Protein AF-A0AAV7W0P8-F1 (afdb_monomer_lite)

Radius of gyration: 26.3 Å; chains: 1; bounding box: 31×82×55 Å

Structure (mmCIF, N/CA/C/O backbone):
data_AF-A0AAV7W0P8-F1
#
_entry.id   AF-A0AAV7W0P8-F1
#
loop_
_atom_site.group_PDB
_atom_site.id
_atom_site.type_symbol
_atom_site.label_atom_id
_atom_site.label_alt_id
_atom_site.label_comp_id
_atom_site.label_asym_id
_atom_site.label_entity_id
_atom_site.label_seq_id
_atom_site.pdbx_PDB_ins_code
_atom_site.Cartn_x
_atom_site.Cartn_y
_atom_site.Cartn_z
_atom_site.occupancy
_atom_site.B_iso_or_equiv
_atom_site.auth_seq_id
_atom_site.auth_comp_id
_atom_site.auth_asym_id
_atom_site.auth_atom_id
_atom_site.pdbx_PDB_model_num
ATOM 1 N N . MET A 1 1 ? -4.890 2.851 -19.075 1.00 78.19 1 MET A N 1
ATOM 2 C CA . MET A 1 1 ? -5.983 2.727 -18.085 1.00 78.19 1 MET A CA 1
ATOM 3 C C . MET A 1 1 ? -5.581 1.864 -16.895 1.00 78.19 1 MET A C 1
ATOM 5 O O . MET A 1 1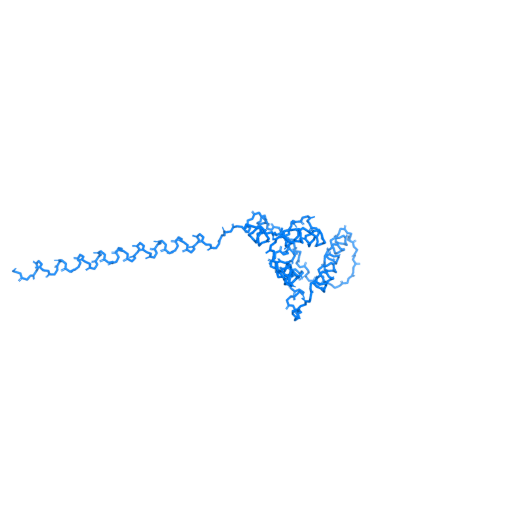 ? -5.712 2.313 -15.772 1.00 78.19 1 MET A O 1
ATOM 9 N N . GLU A 1 2 ? -5.009 0.682 -17.097 1.00 83.31 2 GLU A N 1
ATOM 10 C CA . GLU A 1 2 ? -4.645 -0.235 -15.999 1.00 83.31 2 GLU A CA 1
ATOM 11 C C . GLU A 1 2 ? -3.644 0.352 -14.990 1.00 83.31 2 GLU A C 1
ATOM 13 O O . GLU A 1 2 ? -3.855 0.232 -13.788 1.00 83.31 2 GLU A O 1
ATOM 18 N N . ARG A 1 3 ? -2.635 1.107 -15.452 1.00 90.56 3 ARG A N 1
ATOM 19 C CA . ARG A 1 3 ? -1.694 1.821 -14.561 1.00 90.56 3 ARG A CA 1
ATOM 20 C C . ARG A 1 3 ? -2.380 2.827 -13.635 1.00 90.56 3 ARG A C 1
ATOM 22 O O . ARG A 1 3 ? -1.935 3.020 -12.509 1.00 90.56 3 ARG A O 1
ATOM 29 N N . TYR A 1 4 ? -3.467 3.447 -14.097 1.00 89.56 4 TYR A N 1
ATOM 30 C CA . TYR A 1 4 ? -4.273 4.340 -13.266 1.00 89.56 4 TYR A CA 1
ATOM 31 C C . TYR A 1 4 ? -4.997 3.553 -12.167 1.00 89.56 4 TYR A C 1
ATOM 33 O O . TYR A 1 4 ? -4.961 3.958 -11.009 1.00 89.56 4 TYR A O 1
ATOM 41 N N . TYR A 1 5 ? -5.590 2.400 -12.497 1.00 88.25 5 TYR A N 1
ATOM 42 C CA . TYR A 1 5 ? -6.228 1.532 -11.501 1.00 88.25 5 TYR A CA 1
ATOM 43 C C . TYR A 1 5 ? -5.226 0.969 -10.491 1.00 88.25 5 TYR A C 1
ATOM 45 O O . TYR A 1 5 ? -5.527 0.953 -9.301 1.00 88.25 5 TYR A O 1
ATOM 53 N N . PHE A 1 6 ? -4.029 0.585 -10.945 1.00 92.81 6 PHE A N 1
ATOM 54 C CA . PHE A 1 6 ? -2.928 0.187 -10.070 1.00 92.81 6 PHE A CA 1
ATOM 55 C C . PHE A 1 6 ? -2.567 1.309 -9.086 1.00 92.81 6 PHE A C 1
ATOM 57 O O . PHE A 1 6 ? -2.602 1.094 -7.880 1.00 92.81 6 PHE A O 1
ATOM 64 N N . GLY A 1 7 ? -2.313 2.526 -9.581 1.00 91.81 7 GLY A N 1
ATOM 65 C CA . GLY A 1 7 ? -1.936 3.663 -8.732 1.00 91.81 7 GLY A CA 1
ATOM 66 C C . GLY A 1 7 ? -3.045 4.137 -7.781 1.00 91.81 7 GLY A C 1
ATOM 67 O O . GLY A 1 7 ? -2.759 4.648 -6.697 1.00 91.81 7 GLY A O 1
ATOM 68 N N . LYS A 1 8 ? -4.316 3.948 -8.156 1.00 91.38 8 LYS A N 1
ATOM 69 C CA . LYS A 1 8 ? -5.479 4.287 -7.321 1.00 91.38 8 LYS A CA 1
ATOM 70 C C . LYS A 1 8 ? -5.774 3.236 -6.244 1.00 91.38 8 LYS A C 1
ATOM 72 O O . LYS A 1 8 ? -6.537 3.523 -5.328 1.00 91.38 8 LYS A O 1
ATOM 77 N N . ARG A 1 9 ? -5.224 2.024 -6.347 1.00 91.81 9 ARG A N 1
ATOM 78 C CA . ARG A 1 9 ? -5.531 0.933 -5.417 1.00 91.81 9 ARG A CA 1
ATOM 79 C C . ARG A 1 9 ? -4.926 1.209 -4.039 1.00 91.81 9 ARG A C 1
ATOM 81 O O . ARG A 1 9 ? -3.740 1.506 -3.937 1.00 91.81 9 ARG A O 1
ATOM 88 N N . GLU A 1 10 ? -5.747 1.087 -2.998 1.00 93.56 10 GLU A N 1
ATOM 89 C CA . GLU A 1 10 ? -5.357 1.296 -1.596 1.00 93.56 10 GLU A CA 1
ATOM 90 C C . GLU A 1 10 ? -5.870 0.167 -0.723 1.00 93.56 10 GLU A C 1
ATOM 92 O O . GLU A 1 10 ? -6.947 -0.347 -1.020 1.00 93.56 10 GLU A O 1
ATOM 97 N N . GLN A 1 11 ? -5.130 -0.203 0.323 1.00 93.88 11 GLN A N 1
ATOM 98 C CA . GLN A 1 11 ? -5.507 -1.302 1.212 1.00 93.88 11 GLN A CA 1
ATOM 99 C C . GLN A 1 11 ? -6.831 -1.003 1.929 1.00 93.88 11 GLN A C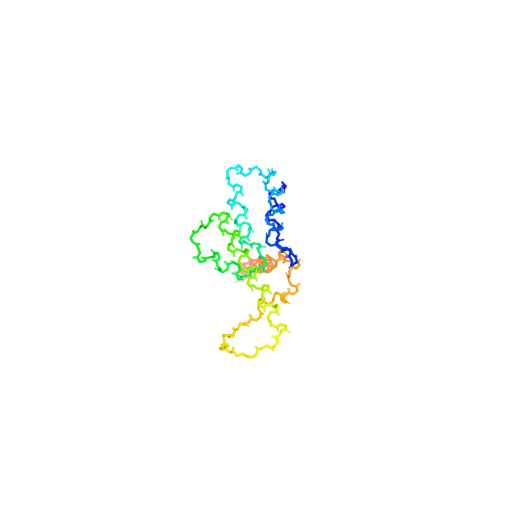 1
ATOM 101 O O . GLN A 1 11 ? -7.001 0.071 2.512 1.00 93.88 11 GLN A O 1
ATOM 106 N N . GLY A 1 12 ? -7.764 -1.957 1.893 1.00 89.50 12 GLY A N 1
ATOM 107 C CA . GLY A 1 12 ? -9.014 -1.877 2.654 1.00 89.50 12 GLY A CA 1
ATOM 108 C C . GLY A 1 12 ? -8.787 -1.935 4.170 1.00 89.50 12 GLY A C 1
ATOM 109 O O . GLY A 1 12 ? -7.756 -2.407 4.638 1.00 89.50 12 GLY A O 1
ATOM 110 N N . LYS A 1 13 ? -9.762 -1.472 4.963 1.00 86.25 13 LYS A N 1
ATOM 111 C CA . LYS A 1 13 ? -9.686 -1.533 6.438 1.00 86.25 13 LYS A CA 1
ATOM 112 C C . LYS A 1 13 ? -9.652 -2.962 6.975 1.00 86.25 13 LYS A C 1
ATOM 114 O O . LYS A 1 13 ? -8.920 -3.238 7.918 1.00 86.25 13 LYS A O 1
ATOM 119 N N . ASP A 1 14 ? -10.423 -3.833 6.339 1.00 87.88 14 ASP A N 1
ATOM 120 C CA . ASP A 1 14 ? -10.567 -5.240 6.712 1.00 87.88 14 ASP A CA 1
ATOM 121 C C . ASP A 1 14 ? -9.748 -6.162 5.794 1.00 87.88 14 ASP A C 1
ATOM 123 O O . ASP A 1 14 ? -9.859 -7.381 5.865 1.00 87.88 14 ASP A O 1
ATOM 127 N N . GLU A 1 15 ? -8.930 -5.579 4.913 1.00 90.50 15 GLU A N 1
ATOM 128 C CA . GLU A 1 15 ? -8.099 -6.318 3.970 1.00 90.50 15 GLU A CA 1
ATOM 129 C C . GLU A 1 15 ? -6.733 -6.618 4.593 1.00 90.50 15 GLU A C 1
ATOM 131 O O . GLU A 1 15 ? -5.976 -5.702 4.935 1.00 90.50 15 GLU A O 1
ATOM 136 N N . SER A 1 16 ? -6.393 -7.904 4.687 1.00 93.75 16 SER A N 1
ATOM 137 C CA . SER A 1 16 ? -5.074 -8.331 5.165 1.00 93.75 16 SER A CA 1
ATOM 138 C C . SER A 1 16 ? -3.949 -7.887 4.224 1.00 93.75 16 SER A C 1
ATOM 140 O O . SER A 1 16 ? -4.154 -7.686 3.024 1.00 93.75 16 SER A O 1
ATOM 142 N N . VAL A 1 17 ? -2.727 -7.784 4.748 1.00 94.06 17 VAL A N 1
ATOM 143 C CA . VAL A 1 17 ? -1.523 -7.488 3.952 1.00 94.06 17 VAL A CA 1
ATOM 144 C C . VAL A 1 17 ? -1.378 -8.452 2.767 1.00 94.06 17 VAL A C 1
ATOM 146 O O . VAL A 1 17 ? -1.068 -8.032 1.651 1.00 94.06 17 VAL A O 1
ATOM 149 N N . GLU A 1 18 ? -1.617 -9.744 2.988 1.00 93.50 18 GLU A N 1
ATOM 150 C CA . GLU A 1 18 ? -1.480 -10.786 1.965 1.00 93.50 18 GLU A CA 1
ATOM 151 C C . GLU A 1 18 ? -2.526 -10.664 0.854 1.00 93.50 18 GLU A C 1
ATOM 153 O O . GLU A 1 18 ? -2.205 -10.757 -0.338 1.00 93.50 18 GLU A O 1
ATOM 158 N N . GLU A 1 19 ? -3.772 -10.395 1.237 1.00 93.75 19 GLU A N 1
ATOM 159 C CA . GLU A 1 19 ? -4.856 -10.157 0.293 1.00 93.75 19 GLU A CA 1
ATOM 160 C C . GLU A 1 19 ? -4.594 -8.898 -0.538 1.00 93.75 19 GLU A C 1
ATOM 162 O O . GLU A 1 19 ? -4.731 -8.921 -1.765 1.00 93.75 19 GLU A O 1
ATOM 167 N N . TYR A 1 20 ? -4.108 -7.834 0.102 1.00 95.44 20 TYR A N 1
ATOM 168 C CA . TYR A 1 20 ? -3.778 -6.588 -0.573 1.00 95.44 20 TYR A CA 1
ATOM 169 C C . TYR A 1 20 ? -2.680 -6.764 -1.627 1.00 95.44 20 TYR A C 1
ATOM 171 O O . TYR A 1 20 ? -2.855 -6.357 -2.778 1.00 95.44 20 TYR A O 1
ATOM 179 N N . ILE A 1 21 ? -1.577 -7.432 -1.281 1.00 95.06 21 ILE A N 1
ATOM 180 C CA . ILE A 1 21 ? -0.492 -7.732 -2.226 1.00 95.06 21 ILE A CA 1
ATOM 181 C C . ILE A 1 21 ? -0.997 -8.600 -3.386 1.00 95.06 21 ILE A C 1
ATOM 183 O O . ILE A 1 21 ? -0.699 -8.322 -4.551 1.00 95.06 21 ILE A O 1
ATOM 187 N N . THR A 1 22 ? -1.811 -9.617 -3.096 1.00 94.44 22 THR A N 1
ATOM 188 C CA . THR A 1 22 ? -2.424 -10.475 -4.124 1.00 94.44 22 THR A CA 1
ATOM 189 C C . THR A 1 22 ? -3.305 -9.660 -5.072 1.00 94.44 22 THR A C 1
ATOM 191 O O . THR A 1 22 ? -3.258 -9.826 -6.295 1.00 94.44 22 THR A O 1
ATOM 194 N N . ASN A 1 23 ? -4.079 -8.725 -4.526 1.00 92.56 23 ASN A N 1
ATOM 195 C CA . ASN A 1 23 ? -4.942 -7.841 -5.294 1.00 92.56 23 ASN A CA 1
ATOM 196 C C . ASN A 1 23 ? -4.176 -6.755 -6.062 1.00 92.56 23 ASN A C 1
ATOM 198 O O . ASN A 1 23 ? -4.685 -6.303 -7.085 1.00 92.56 23 ASN A O 1
ATOM 202 N N . LEU A 1 24 ? -2.965 -6.375 -5.642 1.00 94.25 24 LEU A N 1
ATOM 203 C CA . LEU A 1 24 ? -2.058 -5.505 -6.403 1.00 94.25 24 LEU A CA 1
ATOM 204 C C . LEU A 1 24 ? -1.397 -6.232 -7.580 1.00 94.25 24 LEU A C 1
ATOM 206 O O . LEU A 1 24 ? -1.229 -5.639 -8.648 1.00 94.25 24 LEU A O 1
ATOM 210 N N . ARG A 1 25 ? -1.065 -7.522 -7.426 1.00 93.00 25 ARG A N 1
ATOM 211 C CA . ARG A 1 25 ? -0.450 -8.332 -8.495 1.00 93.00 25 ARG A CA 1
ATOM 212 C C . ARG A 1 25 ? -1.350 -8.456 -9.731 1.00 93.00 25 ARG A C 1
ATOM 214 O O . ARG A 1 25 ? -0.846 -8.397 -10.850 1.00 93.00 25 ARG A O 1
ATOM 221 N N . LYS A 1 26 ? -2.674 -8.554 -9.545 1.00 88.94 26 LYS A N 1
ATOM 222 C CA . LYS A 1 26 ? -3.664 -8.666 -10.639 1.00 88.94 26 LYS A CA 1
ATOM 223 C C . LYS A 1 26 ? -3.578 -7.507 -11.658 1.00 88.94 26 LYS A C 1
ATOM 225 O O . LYS A 1 26 ? -3.311 -7.783 -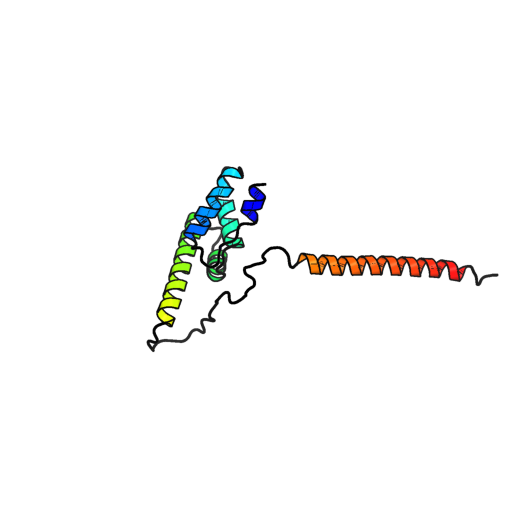12.825 1.00 88.94 26 LYS A O 1
ATOM 230 N N . PRO A 1 27 ? -3.755 -6.225 -11.272 1.00 87.62 27 PRO A N 1
ATOM 231 C CA . PRO A 1 27 ? -3.597 -5.101 -12.193 1.00 87.62 27 PRO A CA 1
ATOM 232 C C . PRO A 1 27 ? -2.134 -4.851 -12.585 1.00 87.62 27 PRO A C 1
ATOM 234 O O . PRO A 1 27 ? -1.883 -4.340 -13.673 1.00 87.62 27 PRO A O 1
ATOM 237 N N . ALA A 1 28 ? -1.151 -5.208 -11.750 1.00 91.69 28 ALA A N 1
ATOM 238 C CA . ALA A 1 28 ? 0.262 -5.029 -12.094 1.00 91.69 28 ALA A CA 1
ATOM 239 C C . ALA A 1 28 ? 0.693 -5.880 -13.302 1.00 91.69 28 ALA A C 1
ATOM 241 O O . ALA A 1 28 ? 1.470 -5.408 -14.135 1.00 91.69 28 ALA A O 1
ATOM 242 N N . ALA A 1 29 ? 0.150 -7.096 -13.434 1.00 89.00 29 ALA A N 1
ATOM 243 C CA . ALA A 1 29 ? 0.452 -8.009 -14.536 1.00 89.00 29 ALA A CA 1
ATOM 244 C C . ALA A 1 29 ? 0.097 -7.423 -15.914 1.00 89.00 29 ALA A C 1
ATOM 246 O O . ALA A 1 29 ? 0.828 -7.612 -16.885 1.00 89.00 29 ALA A O 1
ATOM 247 N N . SER A 1 30 ? -0.995 -6.664 -16.002 1.00 88.00 30 SER A N 1
ATOM 248 C CA . SER A 1 30 ? -1.460 -6.079 -17.261 1.00 88.00 30 SER A CA 1
ATOM 249 C C . SER A 1 30 ? -0.766 -4.738 -17.584 1.00 88.00 30 SER A C 1
ATOM 251 O O . SER A 1 30 ? -0.612 -4.360 -18.744 1.00 88.00 30 SER A O 1
ATOM 253 N N . CYS A 1 31 ? -0.211 -4.057 -16.573 1.00 89.38 31 CYS A N 1
ATOM 254 C CA . CYS A 1 31 ? 0.422 -2.737 -16.693 1.00 89.38 31 CYS A CA 1
ATOM 255 C C . CYS A 1 31 ? 1.741 -2.681 -17.490 1.00 89.38 31 CYS A C 1
ATOM 257 O O . CYS A 1 31 ? 2.277 -1.578 -17.695 1.00 89.38 31 CYS A O 1
ATOM 259 N N . LYS A 1 32 ? 2.271 -3.831 -17.932 1.00 88.19 32 LYS A N 1
ATOM 260 C CA . LYS A 1 32 ? 3.545 -3.961 -18.664 1.00 88.19 32 LYS A CA 1
ATOM 261 C C . LYS A 1 32 ? 4.697 -3.248 -17.944 1.00 88.19 32 LYS A C 1
ATOM 263 O O . LYS A 1 32 ? 5.364 -2.391 -18.522 1.00 88.19 32 LYS A O 1
ATOM 268 N N . PHE A 1 33 ? 4.888 -3.548 -16.659 1.00 89.69 33 PHE A N 1
ATOM 269 C CA . PHE A 1 33 ? 6.013 -3.016 -15.877 1.00 89.69 33 PHE A CA 1
ATOM 270 C C . PHE A 1 33 ? 7.346 -3.721 -16.174 1.00 89.69 33 PHE A C 1
ATOM 272 O O . PHE A 1 33 ? 8.399 -3.207 -15.807 1.00 89.69 33 PHE A O 1
ATOM 279 N N . GLY A 1 34 ? 7.314 -4.861 -16.873 1.00 90.62 34 GLY A N 1
ATOM 280 C CA . GLY A 1 34 ? 8.514 -5.637 -17.175 1.00 90.62 34 GLY A CA 1
ATOM 281 C C . GLY A 1 34 ? 9.149 -6.171 -15.894 1.00 90.62 34 GLY A C 1
ATOM 282 O O . GLY A 1 34 ? 8.451 -6.691 -15.027 1.00 90.62 34 GLY A O 1
ATOM 283 N N . THR A 1 35 ? 10.462 -6.003 -15.766 1.00 92.00 35 THR A N 1
ATOM 284 C CA . THR A 1 35 ? 11.244 -6.448 -14.602 1.00 92.00 35 THR A CA 1
ATOM 285 C C . THR A 1 35 ? 10.959 -5.646 -13.332 1.00 92.00 35 THR A C 1
ATOM 287 O O . THR A 1 35 ? 11.220 -6.132 -12.241 1.00 92.00 35 THR A O 1
ATOM 290 N N . LEU A 1 36 ? 10.374 -4.450 -13.452 1.00 93.69 36 LEU A N 1
ATOM 291 C CA . LEU A 1 36 ? 10.124 -3.543 -12.326 1.00 93.69 36 LEU A CA 1
ATOM 292 C C . LEU A 1 36 ? 8.793 -3.821 -11.612 1.00 93.69 36 LEU A C 1
ATOM 294 O O . LEU A 1 36 ? 8.326 -2.997 -10.830 1.00 93.69 36 LEU A O 1
ATOM 298 N N . VAL A 1 37 ? 8.119 -4.933 -11.914 1.00 94.38 37 VAL A N 1
ATOM 299 C CA . VAL A 1 37 ? 6.797 -5.235 -11.344 1.00 94.38 37 VAL A CA 1
ATOM 300 C C . VAL A 1 37 ? 6.833 -5.286 -9.815 1.00 94.38 37 VAL A C 1
ATOM 302 O O . VAL A 1 37 ? 5.968 -4.694 -9.170 1.00 94.38 37 VAL A O 1
ATOM 305 N N . ASP A 1 38 ? 7.862 -5.907 -9.243 1.00 94.94 38 ASP A N 1
ATOM 306 C CA . ASP A 1 38 ? 7.986 -6.066 -7.796 1.00 94.94 38 ASP A CA 1
ATOM 307 C C . ASP A 1 38 ? 8.340 -4.743 -7.107 1.00 94.94 38 ASP A C 1
ATOM 309 O O . ASP A 1 38 ? 7.758 -4.421 -6.072 1.00 94.94 38 ASP A O 1
ATOM 313 N N . GLU A 1 39 ? 9.199 -3.924 -7.722 1.00 94.94 39 GLU A N 1
ATOM 314 C CA . GLU A 1 39 ? 9.487 -2.559 -7.259 1.00 94.94 39 GLU A CA 1
ATOM 315 C C . GLU A 1 39 ? 8.219 -1.701 -7.255 1.00 94.94 39 GLU A C 1
ATOM 317 O O . GLU A 1 39 ? 7.916 -1.024 -6.277 1.00 94.94 39 GLU A O 1
ATOM 322 N N . ARG A 1 40 ? 7.402 -1.784 -8.313 1.00 95.38 40 ARG A N 1
ATOM 323 C CA . ARG A 1 40 ? 6.149 -1.022 -8.392 1.00 95.38 40 ARG A CA 1
ATOM 324 C C . ARG A 1 40 ? 5.143 -1.460 -7.340 1.00 95.38 40 ARG A C 1
ATOM 326 O O . ARG A 1 40 ? 4.474 -0.605 -6.764 1.00 95.38 40 ARG A O 1
ATOM 333 N N . ILE A 1 41 ? 5.022 -2.764 -7.090 1.00 95.94 41 ILE A N 1
ATOM 334 C CA . ILE A 1 41 ? 4.148 -3.295 -6.035 1.00 95.94 41 ILE A CA 1
ATOM 335 C C . ILE A 1 41 ? 4.640 -2.836 -4.665 1.00 95.94 41 ILE A C 1
ATOM 337 O O . ILE A 1 41 ? 3.824 -2.388 -3.862 1.00 95.94 41 ILE A O 1
ATOM 341 N N . ARG A 1 42 ? 5.951 -2.894 -4.416 1.00 95.56 42 ARG A N 1
ATOM 342 C CA . ARG A 1 42 ? 6.566 -2.407 -3.181 1.00 95.56 42 ARG A CA 1
ATOM 343 C C . ARG A 1 42 ? 6.241 -0.934 -2.949 1.00 95.56 42 ARG A C 1
ATOM 345 O O . ARG A 1 42 ? 5.708 -0.588 -1.898 1.00 95.56 42 ARG A O 1
ATOM 352 N N . ASP A 1 43 ? 6.511 -0.081 -3.930 1.00 94.25 43 ASP A N 1
ATOM 353 C CA . ASP A 1 43 ? 6.312 1.362 -3.800 1.00 94.25 43 ASP A CA 1
ATOM 354 C C . ASP A 1 43 ? 4.827 1.685 -3.561 1.00 94.25 43 ASP A C 1
ATOM 356 O O . ASP A 1 43 ? 4.478 2.460 -2.667 1.00 94.25 43 ASP A O 1
ATOM 360 N N . GLN A 1 44 ? 3.926 1.024 -4.298 1.00 95.12 44 GLN A N 1
ATOM 361 C CA . GLN A 1 44 ? 2.482 1.166 -4.107 1.00 95.12 44 GLN A CA 1
ATOM 362 C C . GLN A 1 44 ? 2.033 0.681 -2.723 1.00 95.12 44 GLN A C 1
ATOM 364 O O . GLN A 1 44 ? 1.170 1.303 -2.098 1.00 95.12 44 GLN A O 1
ATOM 369 N N . PHE A 1 45 ? 2.616 -0.411 -2.228 1.00 95.38 45 PHE A N 1
ATOM 370 C CA . PHE A 1 45 ? 2.328 -0.939 -0.903 1.00 95.38 45 PHE A CA 1
ATOM 371 C C . PHE A 1 45 ? 2.722 0.062 0.186 1.00 95.38 45 PHE A C 1
ATOM 373 O O . PHE A 1 45 ? 1.878 0.420 1.003 1.00 95.38 45 PHE A O 1
ATOM 380 N N . VAL A 1 46 ? 3.950 0.588 0.159 1.00 92.25 46 VAL A N 1
ATOM 381 C CA . VAL A 1 46 ? 4.429 1.573 1.149 1.00 92.25 46 VAL A CA 1
ATOM 382 C C . VAL A 1 46 ? 3.563 2.839 1.139 1.00 92.25 46 VAL A C 1
ATOM 384 O O . VAL A 1 46 ? 3.211 3.368 2.197 1.00 92.25 46 VAL A O 1
ATOM 387 N N . LEU A 1 47 ? 3.168 3.314 -0.048 1.00 91.50 47 LEU A N 1
ATOM 388 C CA . LEU A 1 47 ? 2.355 4.523 -0.199 1.00 91.50 47 LEU A CA 1
ATOM 389 C C . LEU A 1 47 ? 0.909 4.360 0.287 1.00 91.50 47 LEU A C 1
ATOM 391 O O . LEU A 1 47 ? 0.307 5.333 0.750 1.00 91.50 47 LEU A O 1
ATOM 395 N N . LYS A 1 48 ? 0.324 3.168 0.129 1.00 94.31 48 LYS A N 1
ATOM 396 C CA . LYS A 1 48 ? -1.126 2.953 0.260 1.00 94.31 48 LYS A CA 1
ATOM 397 C C . LYS A 1 48 ? -1.527 1.855 1.250 1.00 94.31 48 LYS A C 1
ATOM 399 O O . LYS A 1 48 ? -2.700 1.477 1.281 1.00 94.31 48 LYS A O 1
ATOM 404 N N . CYS A 1 49 ? -0.594 1.354 2.058 1.00 92.81 49 CYS A N 1
ATOM 405 C CA . CYS A 1 49 ? -0.911 0.489 3.190 1.00 92.81 49 CYS A CA 1
ATOM 406 C C . CYS A 1 49 ? -1.751 1.244 4.231 1.00 92.81 49 CYS A C 1
ATOM 408 O O . CYS A 1 49 ? -1.596 2.458 4.423 1.00 92.81 49 CYS A O 1
ATOM 410 N N . CYS A 1 50 ? -2.645 0.526 4.911 1.00 91.44 50 CYS A N 1
ATOM 411 C CA . CYS A 1 50 ? -3.548 1.117 5.899 1.00 91.44 50 CYS A CA 1
ATOM 412 C C . CYS A 1 50 ? -2.866 1.380 7.253 1.00 91.44 50 CYS A C 1
ATOM 414 O O . CYS A 1 50 ? -3.304 2.259 7.993 1.00 91.44 50 CYS A O 1
ATOM 416 N N . SER A 1 51 ? -1.795 0.644 7.566 1.00 89.44 51 SER A N 1
ATOM 417 C CA . SER A 1 51 ? -1.086 0.716 8.846 1.00 89.44 51 SER A CA 1
ATOM 418 C C . SER A 1 51 ? 0.128 1.636 8.770 1.00 89.44 51 SER A C 1
ATOM 420 O O . SER A 1 51 ? 1.110 1.344 8.085 1.00 89.44 51 SER A O 1
ATOM 422 N N . ASP A 1 52 ? 0.089 2.723 9.538 1.00 90.12 52 ASP A N 1
ATOM 423 C CA . ASP A 1 52 ? 1.221 3.643 9.657 1.00 90.12 52 ASP A CA 1
ATOM 424 C C . ASP A 1 52 ? 2.419 2.982 10.354 1.00 90.12 52 ASP A C 1
ATOM 426 O O . ASP A 1 52 ? 3.554 3.248 9.981 1.00 90.12 52 ASP A O 1
ATOM 430 N N . LYS A 1 53 ? 2.183 2.023 11.262 1.00 90.25 53 LYS A N 1
ATOM 431 C CA . LYS A 1 53 ? 3.251 1.244 11.913 1.00 90.25 53 LYS A CA 1
ATOM 432 C C . LYS A 1 53 ? 4.040 0.390 10.929 1.00 90.25 53 LYS A C 1
ATOM 434 O O . LYS A 1 53 ? 5.259 0.314 11.023 1.00 90.25 53 LYS A O 1
ATOM 439 N N . ILE A 1 54 ? 3.356 -0.221 9.959 1.00 92.62 54 ILE A N 1
ATOM 440 C CA . ILE A 1 54 ? 4.035 -0.933 8.868 1.00 92.62 54 ILE A CA 1
ATOM 441 C C . ILE A 1 54 ? 4.890 0.055 8.071 1.00 92.62 54 ILE A C 1
ATOM 443 O O . ILE A 1 54 ? 6.028 -0.252 7.733 1.00 92.62 54 ILE A O 1
ATOM 447 N N . ARG A 1 55 ? 4.364 1.253 7.789 1.00 92.50 55 ARG A N 1
ATOM 448 C CA . ARG A 1 55 ? 5.085 2.271 7.018 1.00 92.50 55 ARG A CA 1
ATOM 449 C C . ARG A 1 55 ? 6.331 2.785 7.748 1.00 92.50 55 ARG A C 1
ATOM 451 O O . ARG A 1 55 ? 7.380 2.875 7.124 1.00 92.50 55 ARG A O 1
ATOM 458 N N . GLU A 1 56 ? 6.227 3.061 9.046 1.00 91.69 56 GLU A N 1
ATOM 459 C CA . GLU A 1 56 ? 7.342 3.476 9.911 1.00 91.69 56 GLU A CA 1
ATOM 460 C C . GLU A 1 56 ? 8.473 2.434 9.915 1.00 91.69 56 GLU A C 1
ATOM 462 O O . GLU A 1 56 ? 9.625 2.775 9.657 1.00 91.69 56 GLU A O 1
ATOM 467 N N . GLU A 1 57 ? 8.143 1.156 10.126 1.00 90.88 57 GLU A N 1
ATOM 468 C CA . GLU A 1 57 ? 9.118 0.053 10.125 1.00 90.88 57 GLU A CA 1
ATOM 469 C C . GLU A 1 57 ? 9.816 -0.125 8.770 1.00 90.88 57 GLU A C 1
ATOM 471 O O . GLU A 1 57 ? 10.988 -0.495 8.708 1.00 90.88 57 GLU A O 1
ATOM 476 N N . LEU A 1 58 ? 9.103 0.136 7.673 1.00 91.31 58 LEU A N 1
ATOM 477 C CA . LEU A 1 58 ? 9.659 0.052 6.324 1.00 91.31 58 LEU A CA 1
ATOM 478 C C . LEU A 1 58 ? 10.533 1.258 5.974 1.00 91.31 58 LEU A C 1
ATOM 480 O O . LEU A 1 58 ? 11.508 1.087 5.253 1.00 91.31 58 LEU A O 1
ATOM 484 N N . TRP A 1 59 ? 10.228 2.454 6.487 1.00 90.25 59 TRP A N 1
ATOM 485 C CA . TRP A 1 59 ? 11.060 3.650 6.292 1.00 90.25 59 TRP A CA 1
ATOM 486 C C . TRP A 1 59 ? 12.410 3.576 7.004 1.00 90.25 59 TRP A C 1
ATOM 488 O O . TRP A 1 59 ? 13.345 4.255 6.596 1.00 90.25 59 TRP A O 1
ATOM 498 N N . LEU A 1 60 ? 12.518 2.758 8.051 1.00 90.88 60 LEU A N 1
ATOM 499 C CA . LEU A 1 60 ? 13.779 2.504 8.750 1.00 90.88 60 LEU A CA 1
ATOM 500 C C . LEU A 1 60 ? 14.720 1.567 7.978 1.00 90.88 60 LEU A C 1
ATOM 502 O O . LEU A 1 60 ? 15.876 1.418 8.368 1.00 90.88 60 LEU A O 1
ATOM 506 N N . LYS A 1 61 ? 14.231 0.899 6.928 1.00 87.81 61 LYS A N 1
ATOM 507 C CA . LYS A 1 61 ? 15.005 -0.042 6.114 1.00 87.81 61 LYS A CA 1
ATOM 508 C C . LYS A 1 61 ? 15.469 0.628 4.824 1.00 87.81 61 LYS A C 1
ATOM 510 O O . LYS A 1 61 ? 14.681 1.282 4.146 1.00 87.81 61 LYS A O 1
ATOM 515 N N . ASP A 1 62 ? 16.720 0.383 4.454 1.00 84.19 62 ASP A N 1
ATOM 516 C CA . ASP A 1 62 ? 17.292 0.859 3.195 1.00 84.19 62 ASP A CA 1
ATOM 517 C C . ASP A 1 62 ? 16.811 -0.014 2.023 1.00 84.19 62 ASP A C 1
ATOM 519 O O . ASP A 1 62 ? 17.239 -1.155 1.868 1.00 84.19 62 ASP A O 1
ATOM 523 N N . GLU A 1 63 ? 15.880 0.527 1.228 1.00 87.56 63 GLU A N 1
ATOM 524 C CA . GLU A 1 63 ? 15.336 -0.041 -0.022 1.00 87.56 63 GLU A CA 1
ATOM 525 C C . GLU A 1 63 ? 15.080 -1.569 -0.019 1.00 87.56 63 GLU A C 1
ATOM 527 O O . GLU A 1 63 ? 15.587 -2.292 -0.883 1.00 87.56 63 GLU A O 1
ATOM 532 N N . PRO A 1 64 ? 14.241 -2.096 0.895 1.00 91.69 64 PRO A N 1
AT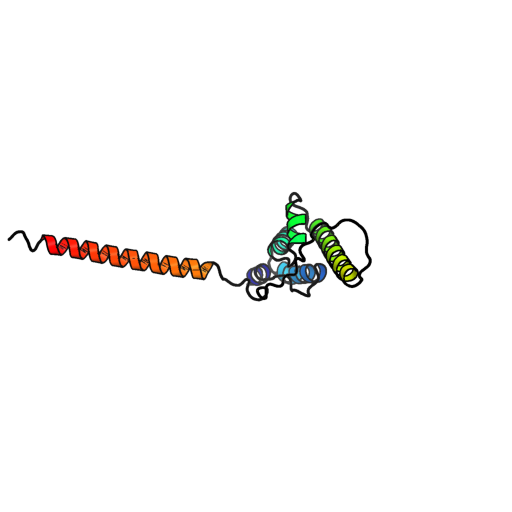OM 533 C CA . PRO A 1 64 ? 14.016 -3.535 0.995 1.00 91.69 64 PRO A CA 1
ATOM 534 C C . PRO A 1 64 ? 13.399 -4.122 -0.293 1.00 91.69 64 PRO A C 1
ATOM 536 O O . PRO A 1 64 ? 12.564 -3.471 -0.941 1.00 91.69 64 PRO A O 1
ATOM 539 N N . PRO A 1 65 ? 13.745 -5.366 -0.677 1.00 94.19 65 PRO A N 1
ATOM 540 C CA . PRO A 1 65 ? 13.052 -6.086 -1.740 1.00 94.19 65 PRO A CA 1
ATOM 541 C C . PRO A 1 65 ? 11.603 -6.393 -1.333 1.00 94.19 65 PRO A C 1
ATOM 543 O O . PRO A 1 65 ? 11.271 -6.454 -0.148 1.00 94.19 65 PRO A O 1
ATOM 546 N N . LEU A 1 66 ? 10.729 -6.633 -2.318 1.00 94.88 66 LEU A N 1
ATOM 547 C CA . LEU A 1 66 ? 9.299 -6.875 -2.075 1.00 94.88 66 LEU A CA 1
ATOM 548 C C . LEU A 1 66 ? 9.049 -8.008 -1.063 1.00 94.88 66 LEU A C 1
ATOM 550 O O . LEU A 1 66 ? 8.172 -7.884 -0.212 1.00 94.88 66 LEU A O 1
ATOM 554 N N . GLU A 1 67 ? 9.832 -9.083 -1.128 1.00 95.19 67 GLU A N 1
ATOM 555 C CA . GLU A 1 67 ? 9.714 -10.215 -0.204 1.00 95.19 67 GLU A CA 1
ATOM 556 C C . GLU A 1 67 ? 9.945 -9.792 1.254 1.00 95.19 67 GLU A C 1
ATOM 558 O O . GLU A 1 67 ? 9.163 -10.120 2.146 1.00 95.19 67 GLU A O 1
ATOM 563 N N . GLU A 1 68 ? 10.973 -8.980 1.499 1.00 94.38 68 GLU A N 1
ATOM 564 C CA . GLU A 1 68 ? 11.270 -8.475 2.837 1.00 94.38 68 GLU A CA 1
ATOM 565 C C . GLU A 1 68 ? 10.168 -7.537 3.337 1.00 94.38 68 GLU A C 1
ATOM 567 O O . GLU A 1 68 ? 9.766 -7.614 4.501 1.00 94.38 68 GLU A O 1
ATOM 572 N N . VAL A 1 69 ? 9.616 -6.702 2.452 1.00 95.38 69 VAL A N 1
ATOM 573 C CA . VAL A 1 69 ? 8.470 -5.845 2.779 1.00 95.38 69 VAL A CA 1
ATOM 574 C C . VAL A 1 69 ? 7.270 -6.668 3.239 1.00 95.38 69 VAL A C 1
ATOM 576 O O . VAL A 1 69 ? 6.643 -6.320 4.241 1.00 95.38 69 VAL A O 1
ATOM 579 N N . ILE A 1 70 ? 6.974 -7.779 2.560 1.00 95.44 70 ILE A N 1
ATOM 580 C CA . ILE A 1 70 ? 5.874 -8.680 2.928 1.00 95.44 70 ILE A CA 1
ATOM 581 C C . ILE A 1 70 ? 6.126 -9.301 4.307 1.00 95.44 70 ILE A C 1
ATOM 583 O O . ILE A 1 70 ? 5.222 -9.305 5.143 1.00 95.44 70 ILE A O 1
ATOM 587 N N . ILE A 1 71 ? 7.344 -9.779 4.576 1.00 95.56 71 ILE A N 1
ATOM 588 C CA . ILE A 1 71 ? 7.711 -10.382 5.867 1.00 95.56 71 ILE A CA 1
ATOM 589 C C . ILE A 1 71 ? 7.530 -9.377 7.011 1.00 95.56 71 ILE A C 1
ATOM 591 O O . ILE A 1 71 ? 6.892 -9.685 8.022 1.00 95.56 71 ILE A O 1
ATOM 595 N N . VAL A 1 72 ? 8.054 -8.160 6.851 1.00 94.62 72 VAL A N 1
ATOM 596 C CA . VAL A 1 72 ? 7.951 -7.094 7.858 1.00 94.62 72 VAL A CA 1
ATOM 597 C C . VAL A 1 72 ? 6.492 -6.713 8.085 1.00 94.62 72 VAL A C 1
ATOM 599 O O . VAL A 1 72 ? 6.042 -6.643 9.229 1.00 94.62 72 VAL A O 1
ATOM 602 N N . ALA A 1 73 ? 5.732 -6.527 7.007 1.00 95.12 73 ALA A N 1
ATOM 603 C CA . ALA A 1 73 ? 4.327 -6.162 7.083 1.00 95.12 73 ALA A CA 1
ATOM 604 C C . ALA A 1 73 ? 3.483 -7.235 7.787 1.00 95.12 73 ALA A C 1
ATOM 606 O O . ALA A 1 73 ? 2.721 -6.896 8.692 1.00 95.12 73 ALA A O 1
ATOM 607 N N . LYS A 1 74 ? 3.661 -8.521 7.448 1.00 94.81 74 LYS A N 1
ATOM 608 C CA . LYS A 1 74 ? 2.973 -9.640 8.117 1.00 94.81 74 LYS A CA 1
ATOM 609 C C . LYS A 1 74 ? 3.334 -9.725 9.602 1.00 94.81 74 LYS A C 1
ATOM 611 O O . LYS A 1 74 ? 2.456 -9.930 10.437 1.00 94.81 74 LYS A O 1
ATOM 616 N N . ARG A 1 75 ? 4.610 -9.523 9.956 1.00 95.12 75 ARG A N 1
ATOM 617 C CA . ARG A 1 75 ? 5.069 -9.510 11.357 1.00 95.12 75 ARG A CA 1
ATOM 618 C C . ARG A 1 75 ? 4.371 -8.418 12.166 1.00 95.12 75 ARG A C 1
ATOM 620 O O . ARG A 1 75 ? 3.887 -8.679 13.265 1.00 95.12 75 ARG A O 1
ATOM 627 N N . VAL A 1 76 ? 4.320 -7.203 11.624 1.00 93.38 76 VAL A N 1
ATOM 628 C CA . VAL A 1 76 ? 3.684 -6.057 12.286 1.00 93.38 76 VAL A CA 1
ATOM 629 C C . VAL A 1 76 ? 2.168 -6.240 12.354 1.00 93.38 76 VAL A C 1
ATOM 631 O O . VAL A 1 76 ? 1.586 -6.002 13.407 1.00 93.38 76 VAL A O 1
ATOM 634 N N . GLU A 1 77 ? 1.521 -6.713 11.286 1.00 92.81 77 GLU A N 1
ATOM 635 C CA . GLU A 1 77 ? 0.086 -7.030 11.280 1.00 92.81 77 GLU A CA 1
ATOM 636 C C . GLU A 1 77 ? -0.268 -8.051 12.371 1.00 92.81 77 GLU A C 1
ATOM 638 O O . GLU A 1 77 ? -1.186 -7.822 13.160 1.00 92.81 77 GLU A O 1
ATOM 643 N N . HIS A 1 78 ? 0.511 -9.131 12.478 1.00 91.81 78 HIS A N 1
ATOM 644 C CA . HIS A 1 78 ? 0.346 -10.140 13.519 1.00 91.81 78 HIS A CA 1
ATOM 645 C C . HIS A 1 78 ? 0.524 -9.550 14.924 1.00 91.81 78 HIS A C 1
ATOM 647 O O . HIS A 1 78 ? -0.320 -9.759 15.791 1.00 91.81 78 HIS A O 1
ATOM 653 N N . MET A 1 79 ? 1.579 -8.760 15.148 1.00 91.44 79 MET A N 1
ATOM 654 C CA . MET A 1 79 ? 1.815 -8.087 16.429 1.00 91.44 79 MET A CA 1
ATOM 655 C C . MET A 1 79 ? 0.638 -7.184 16.820 1.00 91.44 79 MET A C 1
ATOM 657 O O . MET A 1 79 ? 0.153 -7.262 17.946 1.00 91.44 79 MET A O 1
ATOM 661 N N . LEU A 1 80 ? 0.149 -6.356 15.893 1.00 88.06 80 LEU A N 1
ATOM 662 C CA . LEU A 1 80 ? -0.990 -5.469 16.138 1.00 88.06 80 LEU A CA 1
ATOM 663 C C . LEU A 1 80 ? -2.267 -6.258 16.442 1.00 88.06 80 LEU A C 1
ATOM 665 O O . LEU A 1 80 ? -3.053 -5.843 17.292 1.00 88.06 80 LEU A O 1
ATOM 669 N N . LYS A 1 81 ? -2.468 -7.403 15.783 1.00 87.62 81 LYS A N 1
ATOM 670 C CA . LYS A 1 81 ? -3.588 -8.301 16.066 1.00 87.62 81 LYS A CA 1
ATOM 671 C C . LYS A 1 81 ? -3.485 -8.908 17.470 1.00 87.62 81 LYS A C 1
ATOM 673 O O . LYS A 1 81 ? -4.440 -8.802 18.233 1.00 87.62 81 LYS A O 1
ATOM 678 N N . CYS A 1 82 ? -2.323 -9.446 17.847 1.00 85.94 82 CYS A N 1
ATOM 679 C CA . CYS A 1 82 ? -2.101 -10.000 19.184 1.00 85.94 82 CYS A CA 1
ATOM 680 C C . CYS A 1 82 ? -2.280 -8.950 20.286 1.00 85.94 82 CYS A C 1
ATOM 682 O O . CYS A 1 82 ? -2.908 -9.232 21.300 1.00 85.94 82 CYS A O 1
ATOM 684 N N . VAL A 1 83 ? -1.778 -7.724 20.099 1.00 86.81 83 VAL A N 1
ATOM 685 C CA . VAL A 1 83 ? -1.951 -6.638 21.082 1.00 86.81 83 VAL A CA 1
ATOM 686 C C . VAL A 1 83 ? -3.431 -6.311 21.293 1.00 86.81 83 VAL A C 1
ATOM 688 O O . VAL A 1 83 ? -3.860 -6.145 22.436 1.00 86.81 83 VAL A O 1
ATOM 691 N N . LYS A 1 84 ? -4.231 -6.274 20.219 1.00 82.94 84 LYS A N 1
ATOM 692 C CA . LYS A 1 84 ? -5.684 -6.070 20.323 1.00 82.94 84 LYS A CA 1
ATOM 693 C C . LYS A 1 84 ? -6.353 -7.187 21.123 1.00 82.94 84 LYS A C 1
ATOM 695 O O . LYS A 1 84 ? -7.125 -6.895 22.033 1.00 82.94 84 LYS A O 1
ATOM 700 N N . GLU A 1 85 ? -6.017 -8.443 20.841 1.00 83.44 85 GLU A N 1
ATOM 701 C CA . GLU A 1 85 ? -6.560 -9.607 21.558 1.00 83.44 85 GLU A CA 1
ATOM 702 C C . GLU A 1 85 ? -6.173 -9.600 23.047 1.00 83.44 85 GLU A C 1
ATOM 704 O O . GLU A 1 85 ? -7.018 -9.839 23.909 1.00 83.44 85 GLU A O 1
ATOM 709 N N . LEU A 1 86 ? -4.926 -9.239 23.367 1.00 80.06 86 LEU A N 1
ATOM 710 C CA . LEU A 1 86 ? -4.445 -9.125 24.746 1.00 80.06 86 LEU A CA 1
ATOM 711 C C . LEU A 1 86 ? -5.113 -7.968 25.502 1.00 80.06 86 LEU A C 1
ATOM 713 O O . LEU A 1 86 ? -5.422 -8.117 26.679 1.00 80.06 86 LEU A O 1
ATOM 717 N N . SER A 1 87 ? -5.403 -6.841 24.845 1.00 71.44 87 SER A N 1
ATOM 718 C CA . SER A 1 87 ? -6.111 -5.714 25.474 1.00 71.44 87 SER A CA 1
ATOM 719 C C . SER A 1 87 ? -7.573 -6.024 25.841 1.00 71.44 87 SER A C 1
ATOM 721 O O . SER A 1 87 ? -8.127 -5.384 26.736 1.00 71.44 87 SER A O 1
ATOM 723 N N . GLY A 1 88 ? -8.173 -7.047 25.217 1.00 58.69 88 GLY A N 1
ATOM 724 C CA . GLY A 1 88 ? -9.494 -7.579 25.571 1.00 58.69 88 GLY A CA 1
ATOM 725 C C . GLY A 1 88 ? -9.515 -8.387 26.876 1.00 58.69 88 GLY A C 1
ATOM 726 O O . GLY A 1 88 ? -10.571 -8.517 27.492 1.00 58.69 88 GLY A O 1
ATOM 727 N N . ASN A 1 89 ? -8.355 -8.863 27.344 1.00 49.47 89 ASN A N 1
ATOM 728 C CA . ASN A 1 89 ? -8.191 -9.561 28.617 1.00 49.47 89 ASN A CA 1
ATOM 729 C C . ASN A 1 89 ? -7.343 -8.708 29.571 1.00 49.47 89 ASN A C 1
ATOM 731 O O . ASN A 1 89 ? -6.118 -8.675 29.481 1.00 49.47 89 ASN A O 1
ATOM 735 N N . LYS A 1 90 ? -7.968 -8.044 30.552 1.00 43.09 90 LYS A N 1
ATOM 736 C CA . LYS A 1 90 ? -7.214 -7.400 31.639 1.00 43.09 90 LYS A CA 1
ATOM 737 C C . LYS A 1 90 ? -6.462 -8.457 32.455 1.00 43.09 90 LYS A C 1
ATOM 739 O O . LYS A 1 90 ? -7.030 -9.042 33.372 1.00 43.09 90 LYS A O 1
ATOM 744 N N . VAL A 1 91 ? -5.170 -8.628 32.190 1.00 41.16 91 VAL A N 1
ATOM 745 C CA . VAL A 1 91 ? -4.223 -9.194 33.156 1.00 41.16 91 VAL A CA 1
ATOM 746 C C . VAL A 1 91 ? -3.157 -8.143 33.452 1.00 41.16 91 VAL A C 1
ATOM 748 O O . VAL A 1 91 ? -2.502 -7.605 32.564 1.00 41.16 91 VAL A O 1
ATOM 751 N N . VAL A 1 92 ? -3.062 -7.796 34.734 1.00 47.50 92 VAL A N 1
ATOM 752 C CA . VAL A 1 92 ? -2.133 -6.822 35.310 1.00 47.50 92 VAL A CA 1
ATOM 753 C C . VAL A 1 92 ? -0.745 -7.447 35.428 1.00 47.50 92 VAL A C 1
ATOM 755 O O . VAL A 1 92 ? -0.620 -8.451 36.115 1.00 47.50 92 VAL A O 1
ATOM 758 N N . SER A 1 93 ? 0.273 -6.813 34.834 1.00 34.41 93 SER A N 1
ATOM 759 C CA . SER A 1 93 ? 1.531 -6.372 35.479 1.00 34.41 93 SER A CA 1
ATOM 760 C C . SER A 1 93 ? 2.649 -6.193 34.441 1.00 34.41 93 SER A C 1
ATOM 762 O O . SER A 1 93 ? 2.962 -7.141 33.729 1.00 34.41 93 SER A O 1
ATOM 764 N N . GLY A 1 94 ? 3.289 -5.017 34.420 1.00 35.00 94 GLY A N 1
ATOM 765 C CA . GLY A 1 94 ? 4.575 -4.792 33.741 1.00 35.00 94 GLY A CA 1
ATOM 766 C C . GLY A 1 94 ? 4.577 -3.605 32.775 1.00 35.00 94 GLY A C 1
ATOM 767 O O . GLY A 1 94 ? 4.095 -3.729 31.662 1.00 35.00 94 GLY A O 1
ATOM 768 N N . GLU A 1 95 ? 5.088 -2.466 33.255 1.00 39.38 95 GLU A N 1
ATOM 769 C CA . GLU A 1 95 ? 5.510 -1.239 32.547 1.00 39.38 95 GLU A CA 1
ATOM 770 C C . GLU A 1 95 ? 4.669 -0.719 31.361 1.00 39.38 95 GLU A C 1
ATOM 772 O O . GLU A 1 95 ? 4.747 -1.164 30.220 1.00 39.38 95 GLU A O 1
ATOM 777 N N . ARG A 1 96 ? 3.918 0.358 31.639 1.00 36.88 96 ARG A N 1
ATOM 778 C CA . ARG A 1 96 ? 3.238 1.185 30.634 1.00 36.88 96 ARG A CA 1
ATOM 779 C C . ARG A 1 96 ? 4.264 1.963 29.806 1.00 36.88 96 ARG A C 1
ATOM 781 O O . ARG A 1 96 ? 4.672 3.050 30.211 1.00 36.88 96 ARG A O 1
ATOM 788 N N . THR A 1 97 ? 4.569 1.513 28.596 1.00 34.34 97 THR A N 1
ATOM 789 C CA . THR A 1 97 ? 4.736 2.481 27.507 1.00 34.34 97 THR A CA 1
ATOM 790 C C . THR A 1 97 ? 3.333 2.930 27.103 1.00 34.34 97 THR A C 1
ATOM 792 O O . THR A 1 97 ? 2.417 2.118 26.978 1.00 34.34 97 THR A O 1
ATOM 795 N N . LYS A 1 98 ? 3.106 4.245 26.999 1.00 29.22 98 LYS A N 1
ATOM 796 C CA . LYS A 1 98 ? 1.868 4.787 26.427 1.00 29.22 98 LYS A CA 1
ATOM 797 C C . LYS A 1 98 ? 1.798 4.313 24.975 1.00 29.22 98 LYS A C 1
ATOM 799 O O . LYS A 1 98 ? 2.358 4.958 24.096 1.00 29.22 98 LYS A O 1
ATOM 804 N N . VAL A 1 99 ? 1.164 3.173 24.726 1.00 39.59 99 VAL A N 1
ATOM 805 C CA . VAL A 1 99 ? 0.756 2.811 23.375 1.00 39.59 99 VAL A CA 1
ATOM 806 C C . VAL A 1 99 ? -0.515 3.603 23.142 1.00 39.59 99 VAL A C 1
ATOM 808 O O . VAL A 1 99 ? -1.586 3.228 23.614 1.00 39.59 99 VAL A O 1
ATOM 811 N N . GLU A 1 100 ? -0.369 4.768 22.511 1.00 37.59 100 GLU A N 1
ATOM 812 C CA . GLU A 1 100 ? -1.508 5.408 21.870 1.00 37.59 100 GLU A CA 1
ATOM 813 C C . GLU A 1 100 ? -2.115 4.368 20.934 1.00 37.59 100 GLU A C 1
ATOM 815 O O . GLU A 1 100 ? -1.445 3.809 20.062 1.00 37.59 100 GLU A O 1
ATOM 820 N N . GLU A 1 101 ? -3.370 4.042 21.200 1.00 36.84 101 GLU A N 1
ATOM 821 C CA . GLU A 1 101 ? -4.199 3.227 20.343 1.00 36.84 101 GLU A CA 1
ATOM 822 C C . GLU A 1 101 ? -4.269 3.919 18.976 1.00 36.84 101 GLU A C 1
ATOM 824 O O . GLU A 1 101 ? -5.063 4.828 18.754 1.00 36.84 101 GLU A O 1
ATOM 829 N N . VAL A 1 102 ? -3.400 3.518 18.044 1.00 44.75 102 VAL A N 1
ATOM 830 C CA . VAL A 1 102 ? -3.490 3.954 16.647 1.00 44.75 102 VAL A CA 1
ATOM 831 C C . VAL A 1 102 ? -4.562 3.103 15.979 1.00 44.75 102 VAL A C 1
ATOM 833 O O . VAL A 1 102 ? -4.298 2.236 15.143 1.00 44.75 102 VAL A O 1
ATOM 836 N N . VAL A 1 103 ? -5.806 3.314 16.392 1.00 39.22 103 VAL A N 1
ATOM 837 C CA . VAL A 1 103 ? -6.946 2.964 15.561 1.00 39.22 103 VAL A CA 1
ATOM 838 C C . VAL A 1 103 ? -7.058 4.068 14.522 1.00 39.22 103 VAL A C 1
ATOM 840 O O . VAL A 1 103 ? -7.013 5.261 14.821 1.00 39.22 103 VAL A O 1
ATOM 843 N N . CYS A 1 104 ? -7.208 3.675 13.260 1.00 37.12 104 CYS A N 1
ATOM 844 C CA . CYS A 1 104 ? -7.654 4.590 12.222 1.00 37.12 104 CYS A CA 1
ATOM 845 C C . CYS A 1 104 ? -9.142 4.928 12.473 1.00 37.12 104 CYS A C 1
ATOM 847 O O . CYS A 1 104 ? -10.026 4.506 11.727 1.00 37.12 104 CYS A O 1
ATOM 849 N N . GLU A 1 105 ? -9.421 5.677 13.547 1.00 36.94 105 GLU A N 1
ATOM 850 C CA . GLU A 1 105 ? -10.742 6.236 13.890 1.00 36.94 105 GLU A CA 1
ATOM 851 C C . GLU A 1 105 ? -11.078 7.455 13.037 1.00 36.94 105 GLU A C 1
ATOM 853 O O . GLU A 1 105 ? -12.144 8.056 13.137 1.00 36.94 105 GLU A O 1
ATOM 858 N N . SER A 1 106 ? -10.188 7.817 12.120 1.00 40.41 106 SER A N 1
ATOM 859 C CA . SER A 1 106 ? -10.566 8.719 11.059 1.00 40.41 106 SER A CA 1
ATOM 860 C C . SER A 1 106 ? -11.553 7.986 10.150 1.00 40.41 106 SER A C 1
ATOM 862 O O . SER A 1 106 ? -11.176 7.143 9.331 1.00 40.41 106 SER A O 1
ATOM 864 N N . SER A 1 107 ? -12.820 8.396 10.181 1.00 41.59 107 SER A N 1
ATOM 865 C CA . SER A 1 107 ? -13.839 8.142 9.143 1.00 41.59 107 SER A CA 1
ATOM 866 C C . SER A 1 107 ? -13.409 8.586 7.723 1.00 41.59 107 SER A C 1
ATOM 868 O O . SER A 1 107 ? -14.199 8.578 6.784 1.00 41.59 107 SER A O 1
ATOM 870 N N . ALA A 1 108 ? -12.141 8.961 7.538 1.00 45.53 108 ALA A N 1
ATOM 871 C CA . ALA A 1 108 ? -11.516 9.475 6.333 1.00 45.53 108 ALA A CA 1
ATOM 872 C C . ALA A 1 108 ? -10.848 8.402 5.449 1.00 45.53 108 ALA A C 1
ATOM 874 O O . ALA A 1 108 ? -10.208 8.753 4.461 1.00 45.53 108 ALA A O 1
ATOM 875 N N . CYS A 1 109 ? -11.030 7.105 5.719 1.00 40.53 109 CYS A N 1
ATOM 876 C CA . CYS A 1 109 ? -10.611 6.044 4.788 1.00 40.53 109 CYS A CA 1
ATOM 877 C C . CYS A 1 109 ? -11.430 6.001 3.479 1.00 40.53 109 CYS A C 1
ATOM 879 O O . CYS A 1 109 ? -11.155 5.176 2.620 1.00 40.53 109 CYS A O 1
ATOM 881 N N . HIS A 1 110 ? -12.432 6.874 3.314 1.00 41.28 110 HIS A N 1
ATOM 882 C CA . HIS A 1 110 ? -13.274 6.928 2.115 1.00 41.28 110 HIS A CA 1
ATOM 883 C C . HIS A 1 110 ? -12.819 7.932 1.050 1.00 41.28 110 HIS A C 1
ATOM 885 O O . HIS A 1 110 ? -13.429 7.988 -0.012 1.00 41.28 110 HIS A O 1
ATOM 891 N N . LEU A 1 111 ? -11.772 8.733 1.275 1.00 39.91 111 LEU A N 1
ATOM 892 C CA . LEU A 1 111 ? -11.353 9.739 0.293 1.00 39.91 111 LEU A CA 1
ATOM 893 C C . LEU A 1 111 ? -9.840 9.971 0.312 1.00 39.91 111 LEU A C 1
ATOM 895 O O . LEU A 1 111 ? -9.367 11.023 0.734 1.00 39.91 111 LEU A O 1
ATOM 899 N N . ARG A 1 112 ? -9.072 9.057 -0.279 1.00 40.12 112 ARG A N 1
ATOM 900 C CA . ARG A 1 112 ? -7.838 9.464 -0.975 1.00 40.12 112 ARG A CA 1
ATOM 901 C C . ARG A 1 112 ? -8.114 9.673 -2.468 1.00 40.12 112 ARG A C 1
ATOM 903 O O . ARG A 1 112 ? -7.366 9.270 -3.349 1.00 40.12 112 ARG A O 1
ATOM 910 N N . GLY A 1 113 ? -9.224 10.357 -2.727 1.00 37.06 113 GLY A N 1
ATOM 911 C CA . GLY A 1 113 ? -9.400 11.251 -3.856 1.00 37.06 113 GLY A CA 1
ATOM 912 C C . GLY A 1 113 ? -9.523 12.666 -3.296 1.00 37.06 113 GLY A C 1
ATOM 913 O O . GLY A 1 113 ? -10.542 13.016 -2.713 1.00 37.06 113 GLY A O 1
ATOM 914 N N . ASP A 1 114 ? -8.452 13.438 -3.446 1.00 41.66 114 ASP A N 1
ATOM 915 C CA . ASP A 1 114 ? -8.480 14.891 -3.609 1.00 41.66 114 ASP A CA 1
ATOM 916 C C . ASP A 1 114 ? -9.099 15.775 -2.491 1.00 41.66 114 ASP A C 1
ATOM 918 O O . ASP A 1 114 ? -10.280 16.151 -2.485 1.00 41.66 114 ASP A O 1
ATOM 922 N N . ARG A 1 115 ? -8.253 16.206 -1.544 1.00 38.88 115 ARG A N 1
ATOM 923 C CA . ARG A 1 115 ? -8.553 17.346 -0.651 1.00 38.88 115 ARG A CA 1
ATOM 924 C C . ARG A 1 115 ? -7.383 18.320 -0.450 1.00 38.88 115 ARG A C 1
ATOM 926 O O . ARG A 1 115 ? -7.458 19.176 0.424 1.00 38.88 115 ARG A O 1
ATOM 933 N N . ARG A 1 116 ? -6.323 18.225 -1.262 1.00 39.06 116 ARG A N 1
ATOM 934 C CA . ARG A 1 116 ? -5.264 19.249 -1.306 1.00 39.06 116 ARG A CA 1
ATOM 935 C C . ARG A 1 116 ? -5.338 20.135 -2.553 1.00 39.06 116 ARG A C 1
ATOM 937 O O . ARG A 1 116 ? -4.918 21.278 -2.449 1.00 39.06 116 ARG A O 1
ATOM 944 N N . GLU A 1 117 ? -5.968 19.719 -3.656 1.00 36.41 117 GLU A N 1
ATOM 945 C CA . GLU A 1 117 ? -6.032 20.580 -4.851 1.00 36.41 117 GLU A CA 1
ATOM 946 C C . GLU A 1 117 ? -7.157 21.621 -4.793 1.00 36.41 117 GLU A C 1
ATOM 948 O O . GLU A 1 117 ? -6.967 22.733 -5.266 1.00 36.41 117 GLU A O 1
ATOM 953 N N . ARG A 1 118 ? -8.290 21.361 -4.121 1.00 38.44 118 ARG A N 1
ATOM 954 C CA . ARG A 1 118 ? -9.376 22.366 -3.997 1.00 38.44 118 ARG A CA 1
ATOM 955 C C . ARG A 1 118 ? -8.989 23.630 -3.227 1.00 38.44 118 ARG A C 1
ATOM 957 O O . ARG A 1 118 ? -9.469 24.706 -3.566 1.00 38.44 118 ARG A O 1
ATOM 964 N N . GLY A 1 119 ? -8.131 23.509 -2.212 1.00 39.31 119 GLY A N 1
ATOM 965 C CA . GLY A 1 119 ? -7.609 24.673 -1.491 1.00 39.31 119 GLY A CA 1
ATOM 966 C C . GLY A 1 119 ? -6.684 25.510 -2.372 1.00 39.31 119 GLY A C 1
ATOM 967 O O . GLY A 1 119 ? -6.797 26.729 -2.380 1.00 39.31 119 GLY A O 1
ATOM 968 N N . VAL A 1 120 ? -5.838 24.841 -3.161 1.00 48.03 120 VAL A N 1
ATOM 969 C CA . VAL A 1 120 ? -4.884 25.471 -4.085 1.00 48.03 120 VAL A CA 1
ATOM 970 C C . VAL A 1 120 ? -5.600 26.116 -5.276 1.00 48.03 120 VAL A C 1
ATOM 972 O O . VAL A 1 120 ? -5.272 27.237 -5.642 1.00 48.03 120 VAL A O 1
ATOM 975 N N . LEU A 1 121 ? -6.642 25.481 -5.826 1.00 47.31 121 LEU A N 1
ATOM 976 C CA . LEU A 1 121 ? -7.416 26.037 -6.941 1.00 47.31 121 LEU A CA 1
ATOM 977 C C . LEU A 1 121 ? -8.228 27.275 -6.526 1.00 47.31 121 LEU A C 1
ATOM 979 O O . LEU A 1 121 ? -8.400 28.200 -7.317 1.00 47.31 121 LEU A O 1
ATOM 983 N N . GLU A 1 122 ? -8.756 27.293 -5.300 1.00 54.78 122 GLU A N 1
ATOM 984 C CA . GLU A 1 122 ? 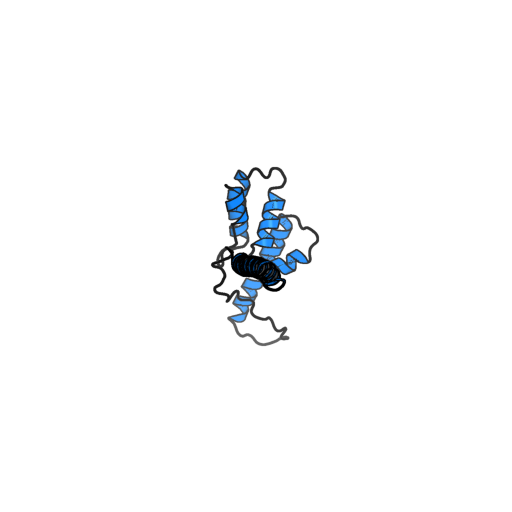-9.535 28.418 -4.774 1.00 54.78 122 GLU A CA 1
ATOM 985 C C . GLU A 1 122 ? -8.628 29.599 -4.398 1.00 54.78 122 GLU A C 1
ATOM 987 O O . GLU A 1 122 ? -8.959 30.750 -4.693 1.00 54.78 122 GLU A O 1
ATOM 992 N N . THR A 1 123 ? -7.449 29.341 -3.817 1.00 56.75 123 THR A N 1
ATOM 993 C CA . THR A 1 123 ? -6.447 30.392 -3.585 1.00 56.75 123 THR A CA 1
ATOM 994 C C . THR A 1 123 ? -5.875 30.923 -4.897 1.00 56.75 123 THR A C 1
ATOM 996 O O . THR A 1 123 ? -5.776 32.141 -5.043 1.00 56.75 123 THR A O 1
ATOM 999 N N . GLU A 1 124 ? -5.594 30.070 -5.887 1.00 62.00 124 GLU A N 1
ATOM 1000 C CA . GLU A 1 124 ? -5.178 30.502 -7.228 1.00 62.00 124 GLU A CA 1
ATOM 1001 C C . GLU A 1 124 ? -6.252 31.343 -7.920 1.00 62.00 124 GLU A C 1
ATOM 1003 O O . GLU A 1 124 ? -5.937 32.399 -8.467 1.00 62.00 124 GLU A O 1
ATOM 1008 N N . LYS A 1 125 ? -7.530 30.943 -7.866 1.00 68.94 125 LYS A N 1
ATOM 1009 C CA . LYS A 1 125 ? -8.641 31.736 -8.426 1.00 68.94 125 LYS A CA 1
ATOM 1010 C C . LYS A 1 125 ? -8.761 33.108 -7.762 1.00 68.94 125 LYS A C 1
ATOM 1012 O O . LYS A 1 125 ? -8.969 34.104 -8.461 1.00 68.94 125 LYS A O 1
ATOM 1017 N N . ARG A 1 126 ? -8.583 33.186 -6.439 1.00 75.88 126 ARG A N 1
ATOM 1018 C CA . ARG A 1 126 ? -8.588 34.454 -5.688 1.00 75.88 126 ARG A CA 1
ATOM 1019 C C . ARG A 1 126 ? -7.405 35.343 -6.060 1.00 75.88 126 ARG A C 1
ATOM 1021 O O . ARG A 1 126 ? -7.612 36.523 -6.332 1.00 75.88 126 ARG A O 1
ATOM 1028 N N . LEU A 1 127 ? -6.197 34.782 -6.149 1.00 73.88 127 LEU A N 1
ATOM 1029 C CA . LEU A 1 127 ? -5.002 35.507 -6.594 1.00 73.88 127 LEU A CA 1
ATOM 1030 C C . LEU A 1 127 ? -5.148 36.014 -8.035 1.00 73.88 127 LEU A C 1
ATOM 1032 O O . LEU A 1 127 ? -4.825 37.168 -8.305 1.00 73.88 127 LEU A O 1
ATOM 1036 N N . ARG A 1 128 ? -5.698 35.203 -8.946 1.00 80.12 128 ARG A N 1
ATOM 1037 C CA . ARG A 1 128 ? -5.922 35.590 -10.349 1.00 80.12 128 ARG A CA 1
ATOM 1038 C C . ARG A 1 128 ? -6.931 36.730 -10.472 1.00 80.12 128 ARG A C 1
ATOM 1040 O O . ARG A 1 128 ? -6.678 37.686 -11.195 1.00 80.12 128 ARG A O 1
ATOM 1047 N N . THR A 1 129 ? -8.030 36.655 -9.721 1.00 78.62 129 THR A N 1
ATOM 1048 C CA . THR A 1 129 ? -9.059 37.707 -9.688 1.00 78.62 129 THR A CA 1
ATOM 1049 C C . THR A 1 129 ? -8.502 39.005 -9.097 1.00 78.62 129 THR A C 1
ATOM 1051 O O . THR A 1 129 ? -8.689 40.072 -9.675 1.00 78.62 129 THR A O 1
ATOM 1054 N N . ALA A 1 130 ? -7.748 38.925 -7.994 1.00 83.00 130 ALA A N 1
ATOM 1055 C CA . ALA A 1 130 ? -7.099 40.086 -7.385 1.00 83.00 130 ALA A CA 1
ATOM 1056 C C . ALA A 1 130 ? -6.091 40.761 -8.333 1.00 83.00 130 ALA A C 1
ATOM 1058 O O . ALA A 1 130 ? -6.032 41.990 -8.388 1.00 83.00 130 ALA A O 1
ATOM 1059 N N . LEU A 1 131 ? -5.342 39.978 -9.121 1.00 79.88 131 LEU A N 1
ATOM 1060 C CA . LEU A 1 131 ? -4.402 40.506 -10.112 1.00 79.88 131 LEU A CA 1
ATOM 1061 C C . LEU A 1 131 ? -5.115 41.256 -11.250 1.00 79.88 131 LEU A C 1
ATOM 1063 O O . LEU A 1 131 ? -4.629 42.297 -11.692 1.00 79.88 131 LEU A O 1
ATOM 1067 N N . THR A 1 132 ? -6.262 40.750 -11.715 1.00 77.31 132 THR A N 1
ATOM 1068 C CA . THR A 1 132 ? -7.076 41.413 -12.749 1.00 77.31 132 THR A CA 1
ATOM 1069 C C . THR A 1 132 ? -7.634 42.741 -12.242 1.00 77.31 132 THR A C 1
ATOM 1071 O O . THR A 1 132 ? -7.440 43.766 -12.890 1.00 77.31 132 THR A O 1
ATOM 1074 N N . VAL A 1 133 ? -8.208 42.760 -11.033 1.00 80.81 133 VAL A N 1
ATOM 1075 C CA . VAL A 1 133 ? -8.733 43.991 -10.414 1.00 80.81 133 VAL A CA 1
ATOM 1076 C C . VAL A 1 133 ? -7.622 45.023 -10.184 1.00 80.81 133 VAL A C 1
ATOM 1078 O O . VAL A 1 133 ? -7.830 46.219 -10.381 1.00 80.81 133 VAL A O 1
ATOM 1081 N N . ALA A 1 134 ? -6.419 44.589 -9.792 1.00 80.81 134 ALA A N 1
ATOM 1082 C CA . ALA A 1 134 ? -5.275 45.487 -9.653 1.00 80.81 134 ALA A CA 1
ATOM 1083 C C . ALA A 1 134 ? -4.856 46.104 -11.001 1.00 80.81 134 ALA A C 1
ATOM 1085 O O . ALA A 1 134 ? -4.555 47.294 -11.054 1.00 80.81 134 ALA A O 1
ATOM 1086 N N . ARG A 1 135 ? -4.884 45.333 -12.097 1.00 77.50 135 ARG A N 1
ATOM 1087 C CA . ARG A 1 135 ? -4.585 45.843 -13.446 1.00 77.50 135 ARG A CA 1
ATOM 1088 C C . ARG A 1 135 ? -5.617 46.862 -13.927 1.00 77.50 135 ARG A C 1
ATOM 1090 O O . ARG A 1 135 ? -5.221 47.908 -14.427 1.00 77.50 135 ARG A O 1
ATOM 1097 N N . GLU A 1 136 ? -6.905 46.603 -13.721 1.00 75.75 136 GLU A N 1
ATOM 1098 C CA . GLU A 1 136 ? -7.985 47.535 -14.084 1.00 75.75 136 GLU A C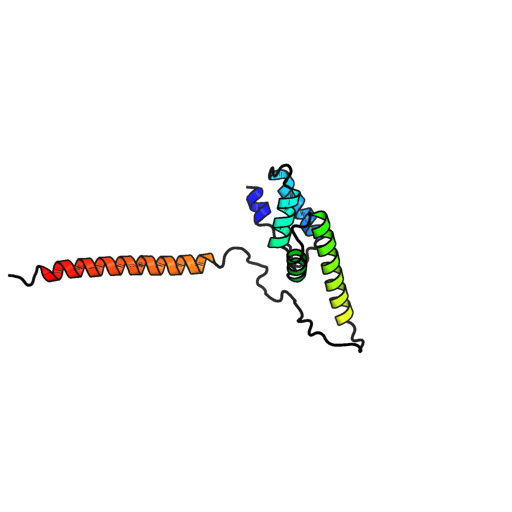A 1
ATOM 1099 C C . GLU A 1 136 ? -7.902 48.845 -13.288 1.00 75.75 136 GLU A C 1
ATOM 1101 O O . GLU A 1 136 ? -8.045 49.929 -13.849 1.00 75.75 136 GLU A O 1
ATOM 1106 N N . ARG A 1 137 ? -7.576 48.772 -11.991 1.00 74.12 137 ARG A N 1
ATOM 1107 C CA . ARG A 1 137 ? -7.354 49.966 -11.156 1.00 74.12 137 ARG A CA 1
ATOM 1108 C C . ARG A 1 137 ? -6.156 50.793 -11.614 1.00 74.12 137 ARG A C 1
ATOM 1110 O O . ARG A 1 137 ? -6.220 52.018 -11.578 1.00 74.12 137 ARG A O 1
ATOM 1117 N N . MET A 1 138 ? -5.075 50.141 -12.041 1.00 69.94 138 MET A N 1
ATOM 1118 C CA . MET A 1 138 ? -3.902 50.837 -12.576 1.00 69.94 138 MET A CA 1
ATOM 1119 C C . MET A 1 138 ? -4.194 51.477 -13.943 1.00 69.94 138 MET A C 1
ATOM 1121 O O . MET A 1 138 ? -3.709 52.575 -14.193 1.00 69.94 138 MET A O 1
ATOM 1125 N N . ALA A 1 139 ? -5.031 50.854 -14.783 1.00 65.69 139 ALA A N 1
ATOM 1126 C CA . ALA A 1 139 ? -5.495 51.436 -16.047 1.00 65.69 139 ALA A CA 1
ATOM 1127 C C . ALA A 1 139 ? -6.430 52.649 -15.835 1.00 65.69 139 ALA A C 1
ATOM 1129 O O . ALA A 1 139 ? -6.272 53.679 -16.487 1.00 65.69 139 ALA A O 1
ATOM 1130 N N . GLY A 1 140 ? -7.332 52.601 -14.848 1.00 59.44 140 GLY A N 1
ATOM 1131 C CA . GLY A 1 140 ? -8.158 53.765 -14.485 1.00 59.44 140 GLY A CA 1
ATOM 1132 C C . GLY A 1 140 ? -7.360 54.915 -13.847 1.00 59.44 140 GLY A C 1
ATOM 1133 O O . GLY A 1 140 ? -7.749 56.081 -13.925 1.00 59.44 140 GLY A O 1
ATOM 1134 N N . ALA A 1 141 ? -6.208 54.618 -13.235 1.00 57.97 141 ALA A N 1
ATOM 1135 C CA . ALA A 1 141 ? -5.301 55.634 -12.700 1.00 57.97 141 ALA A CA 1
ATOM 1136 C C . ALA A 1 141 ? -4.491 56.357 -13.792 1.00 57.97 141 ALA A C 1
ATOM 1138 O O . ALA A 1 141 ? -4.032 57.478 -13.557 1.00 57.97 141 ALA A O 1
ATOM 1139 N N . THR A 1 142 ? -4.321 55.751 -14.974 1.00 55.88 142 THR A N 1
ATOM 1140 C CA . THR A 1 142 ? -3.698 56.417 -16.128 1.00 55.88 142 THR A CA 1
ATOM 1141 C C . THR A 1 142 ? -4.661 57.364 -16.845 1.00 55.88 142 THR A C 1
ATOM 1143 O O . THR A 1 142 ? -4.226 58.425 -17.276 1.00 55.88 142 THR A O 1
ATOM 1146 N N . GLU A 1 143 ? -5.966 57.070 -16.868 1.00 52.41 143 GLU A N 1
ATOM 1147 C CA . GLU A 1 143 ? -6.980 57.933 -17.504 1.00 52.41 143 GLU A CA 1
ATOM 1148 C C . GLU A 1 143 ? -7.294 59.198 -16.676 1.00 52.41 143 GLU A C 1
ATOM 1150 O O . GLU A 1 143 ? -7.447 60.287 -17.225 1.00 52.41 143 GLU A O 1
ATOM 1155 N N . ASN A 1 144 ? -7.278 59.116 -15.339 1.00 51.91 144 ASN A N 1
ATOM 1156 C CA . ASN A 1 144 ? -7.520 60.280 -14.467 1.00 51.91 144 ASN A CA 1
ATOM 1157 C C . ASN A 1 144 ? -6.353 61.286 -14.390 1.00 51.91 144 ASN A C 1
ATOM 1159 O O . ASN A 1 144 ? -6.500 62.345 -13.777 1.00 51.91 144 ASN A O 1
ATOM 1163 N N . LYS A 1 145 ? -5.193 60.982 -14.988 1.00 52.50 145 LYS A N 1
ATOM 1164 C CA . LYS A 1 145 ? -4.072 61.932 -15.100 1.00 52.50 145 LYS A CA 1
ATOM 1165 C C . LYS A 1 145 ? -4.118 62.789 -16.367 1.00 52.50 145 LYS A C 1
ATOM 1167 O O . LYS A 1 145 ? -3.496 63.845 -16.365 1.00 52.50 145 LYS A O 1
ATOM 1172 N N . GLU A 1 146 ? -4.867 62.397 -17.399 1.00 48.91 146 GLU A N 1
ATOM 1173 C CA . GLU A 1 146 ? -5.005 63.197 -18.630 1.00 48.91 146 GLU A CA 1
ATOM 1174 C C . GLU A 1 146 ? -6.105 64.268 -18.539 1.00 48.91 146 GLU A C 1
ATOM 1176 O O . GLU A 1 146 ? -6.075 65.240 -19.286 1.00 48.91 146 GLU A O 1
ATOM 1181 N N . VAL A 1 147 ? -7.033 64.168 -17.580 1.00 53.69 147 VAL A N 1
ATOM 1182 C CA . VAL A 1 147 ? -8.132 65.146 -17.417 1.00 53.69 147 VAL A CA 1
ATOM 1183 C C . VAL A 1 147 ? -7.720 66.388 -16.604 1.00 53.69 147 VAL A C 1
ATOM 1185 O O . VAL A 1 147 ? -8.474 67.351 -16.535 1.00 53.69 147 VAL A O 1
ATOM 1188 N N . ASN A 1 148 ? -6.523 66.417 -16.006 1.00 51.72 148 ASN A N 1
ATOM 1189 C CA . ASN A 1 148 ? -6.100 67.498 -15.097 1.00 51.72 148 ASN A CA 1
ATOM 1190 C C . ASN A 1 148 ? -4.866 68.281 -15.591 1.00 51.72 148 ASN A C 1
ATOM 1192 O O . ASN A 1 148 ? -4.045 68.726 -14.790 1.00 51.72 148 ASN A O 1
ATOM 1196 N N . LEU A 1 149 ? -4.716 68.405 -16.915 1.00 54.38 149 LEU A N 1
ATOM 1197 C CA . LEU A 1 149 ? -3.655 69.186 -17.571 1.00 54.38 149 LEU A CA 1
ATOM 1198 C C . LEU A 1 149 ? -4.160 70.143 -18.671 1.00 54.38 149 LEU A C 1
ATOM 1200 O O . LEU A 1 149 ? -3.340 70.657 -19.428 1.00 54.38 149 LEU A O 1
ATOM 1204 N N . ASN A 1 150 ? -5.466 70.429 -18.725 1.00 43.19 150 ASN A N 1
ATOM 1205 C CA . ASN A 1 150 ? -6.026 71.486 -19.579 1.00 43.19 150 ASN A CA 1
ATOM 1206 C C . ASN A 1 150 ? -6.541 72.658 -18.748 1.00 43.19 150 ASN A C 1
ATOM 1208 O O . ASN A 1 150 ? -7.322 72.397 -17.805 1.00 43.19 150 ASN A O 1
#

pLDDT: mean 74.68, std 21.97, range [29.22, 95.94]

Foldseek 3Di:
DLVVVLLPDAADPPHALVNSLVVSLVSLVVVPPDPCSQVSSLVSCLVHYPDVVLNVVVVVDDSDTSVVSSVSRNVVVVVLVVVVVVVVDDDDDDDDDPPPPPDPPPPPPPDPDDDPVVVVVVVVVVVVVVVVVVVVVVVVVVVVVVVPPD

Sequence (150 aa):
MERYYFGKREQGKDESVEEYITNLRKPAASCKFGTLVDERIRDQFVLKCCSDKIREELWLKDEPPLEEVIIVAKRVEHMLKCVKELSGNKVVSGERTKVEEVVCESSACHLRGDRRERGVLETEKRLRTALTVARERMAGATENKEVNLN

Secondary structure (DSSP, 8-state):
-HHHHHHH----TT--HHHHHHHHHHHHHHTT-GGGHHHHHHHHHHHH-S-HHHHHHHHTSSS--HHHHHHHHHHHHHHHHHHHHHHTS----S------------TTTT--S-SSHHHHHHHHHHHHHHHHHHHHHHHHHHHTTTTT--

Organism: Pleurodeles waltl (NCBI:txid8319)